Protein AF-A0A9W9IFH8-F1 (afdb_monomer)

Foldseek 3Di:
DPCVLVCVVCPVNPCNVVSVQPDPPRPVLVVVLVVVCVVCVPPPADDAFEFEDDFAQTQDDDDPDPDDDDPPFFDGQWDQDPVRDTHGDGPDTGQPADPCRRDVVPPDDPPPPRYHYDHDHPVCSPPDPDCVGPSNVVVVVSVVVSVVVVVVVVVD

pLDDT: mean 71.68, std 15.89, range [35.88, 93.62]

Organism: NCBI:txid189055

Mean predicted aligned error: 11.95 Å

Nearest PDB structures (foldseek):
  4ljs-assembly1_A  TM=4.125E-01  e=3.002E+00  Veillonella parvula DSM 2008
  7mdz-assembly1_g  TM=2.336E-01  e=5.127E+00  Oryctolagus cuniculus
  8qfd-assembly1_g  TM=2.146E-01  e=6.266E+00  Homo sapiens

Secondary structure (DSSP, 8-state):
--GGGGHHHHTTSTTHHHHHHTSTT-HHHHHHHHHHHHHTSSS-----EEEE-SPEEP-------SSS--------SEEE-TTS-EEE--SSEE-SS-HHHHS---TT-TTGGGEEEESS-TTTTT--S-TT-HHHHHHHHHHHHHHHHHHHTT--

Radius of gyration: 19.83 Å; Cα contacts (8 Å, |Δi|>4): 179; chains: 1; bounding box: 50×29×61 Å

Sequence (156 aa):
MNVEVLEAMIRGQPNEFLVRSITYQSPTLQELSRKFKAKFAMKKPKIIYFYEMEPSFSPEQVFQMSGSFILRDRLLTALQLPDGQWKMAGTPKQILVDRDSATDGELWSAGYVNTHPLNRNHSDLVKFSSPNDADFQRVLSELIKLVEHAELGRGE

Structure (mmCIF, N/CA/C/O backbone):
data_AF-A0A9W9IFH8-F1
#
_entry.id   AF-A0A9W9IFH8-F1
#
loop_
_atom_site.group_PDB
_atom_site.id
_atom_site.type_symbol
_atom_site.label_atom_id
_atom_site.label_alt_id
_atom_site.label_comp_id
_atom_site.label_asym_id
_atom_site.label_entity_id
_atom_site.label_seq_id
_atom_site.pdbx_PDB_ins_code
_atom_site.Cartn_x
_atom_site.Cartn_y
_atom_site.Cartn_z
_atom_site.occupancy
_atom_site.B_iso_or_equiv
_atom_site.auth_seq_id
_atom_site.auth_comp_id
_atom_site.auth_asym_id
_atom_site.auth_atom_id
_atom_site.pdbx_PDB_model_num
ATOM 1 N N . MET A 1 1 ? 3.666 1.523 11.022 1.00 62.44 1 MET A N 1
ATOM 2 C CA . MET A 1 1 ? 2.287 1.380 11.518 1.00 62.44 1 MET A CA 1
ATOM 3 C C . MET A 1 1 ? 2.134 1.924 12.932 1.00 62.44 1 MET A C 1
ATOM 5 O O . MET A 1 1 ? 2.879 1.500 13.816 1.00 62.44 1 MET A O 1
ATOM 9 N N . ASN A 1 2 ? 1.166 2.822 13.155 1.00 64.19 2 ASN A N 1
ATOM 10 C CA . ASN A 1 2 ? 0.710 3.150 14.506 1.00 64.19 2 ASN A CA 1
ATOM 11 C C . ASN A 1 2 ? -0.201 2.016 15.020 1.00 64.19 2 ASN A C 1
ATOM 13 O O . ASN A 1 2 ? -1.340 1.872 14.584 1.00 64.19 2 ASN A O 1
ATOM 17 N N . VAL A 1 3 ? 0.327 1.181 15.917 1.00 63.22 3 VAL A N 1
ATOM 18 C CA . VAL A 1 3 ? -0.386 0.013 16.467 1.00 63.22 3 VAL A CA 1
ATOM 19 C C . VAL A 1 3 ? -1.446 0.419 17.501 1.00 63.22 3 VAL A C 1
ATOM 21 O O . VAL A 1 3 ? -2.328 -0.382 17.801 1.00 63.22 3 VAL A O 1
ATOM 24 N N . GLU A 1 4 ? -1.431 1.665 17.989 1.00 64.44 4 GLU A N 1
ATOM 25 C CA . GLU A 1 4 ? -2.437 2.193 18.927 1.00 64.44 4 GLU A CA 1
ATOM 26 C C . GLU A 1 4 ? -3.857 2.054 18.365 1.00 64.44 4 GLU A C 1
ATOM 28 O O . GLU A 1 4 ? -4.778 1.667 19.079 1.00 64.44 4 GLU A O 1
ATOM 33 N N . VAL A 1 5 ? -4.008 2.249 17.052 1.00 60.09 5 VAL A N 1
ATOM 34 C CA . VAL A 1 5 ? -5.280 2.118 16.327 1.00 60.09 5 VAL A CA 1
ATOM 35 C C . VAL A 1 5 ? -5.782 0.667 16.294 1.00 60.09 5 VAL A C 1
ATOM 37 O O . VAL A 1 5 ? -6.970 0.417 16.124 1.00 60.09 5 VAL A O 1
ATOM 40 N N . LEU A 1 6 ? -4.898 -0.318 16.467 1.00 66.62 6 LEU A N 1
ATOM 41 C CA . LEU A 1 6 ? -5.257 -1.737 16.465 1.00 66.62 6 LEU A CA 1
ATOM 42 C C . LEU A 1 6 ? -5.354 -2.348 17.860 1.00 66.62 6 LEU A C 1
ATOM 44 O O . LEU A 1 6 ? -5.860 -3.464 17.971 1.00 66.62 6 LEU A O 1
ATOM 48 N N . GLU A 1 7 ? -4.919 -1.656 18.919 1.00 68.00 7 GLU A N 1
ATOM 49 C CA . GLU A 1 7 ? -4.882 -2.214 20.277 1.00 68.00 7 GLU A CA 1
ATOM 50 C C . GLU A 1 7 ? -6.228 -2.798 20.714 1.00 68.00 7 GLU A C 1
ATOM 52 O O . GLU A 1 7 ? -6.273 -3.884 21.291 1.00 68.00 7 GLU A O 1
ATOM 57 N N . ALA A 1 8 ? -7.327 -2.109 20.400 1.00 62.81 8 ALA A N 1
ATOM 58 C CA . ALA A 1 8 ? -8.674 -2.559 20.740 1.00 62.81 8 ALA A CA 1
ATOM 59 C C . ALA A 1 8 ? -9.070 -3.867 20.031 1.00 62.81 8 ALA A C 1
ATOM 61 O O . ALA A 1 8 ? -9.845 -4.649 20.574 1.00 62.81 8 ALA A O 1
ATOM 62 N N . MET A 1 9 ? -8.530 -4.121 18.836 1.00 62.47 9 MET A N 1
ATOM 63 C CA . MET A 1 9 ? -8.832 -5.315 18.040 1.00 62.47 9 MET A CA 1
ATOM 64 C C . MET A 1 9 ? -7.940 -6.510 18.391 1.00 62.47 9 MET A C 1
ATOM 66 O O . MET A 1 9 ? -8.306 -7.645 18.095 1.00 62.47 9 MET A O 1
ATOM 70 N N . ILE A 1 10 ? -6.772 -6.268 18.991 1.00 70.56 10 ILE A N 1
ATOM 71 C CA . ILE A 1 10 ? -5.763 -7.308 19.241 1.00 70.56 10 ILE A CA 1
ATOM 72 C C . ILE A 1 10 ? -5.628 -7.686 20.714 1.00 70.56 10 ILE A C 1
ATOM 74 O O . ILE A 1 10 ? -5.033 -8.716 21.005 1.00 70.56 10 ILE A O 1
ATOM 78 N N . ARG A 1 11 ? -6.147 -6.886 21.653 1.00 70.38 11 ARG A N 1
ATOM 79 C CA . ARG A 1 11 ? -5.993 -7.150 23.090 1.00 70.38 11 ARG A CA 1
ATOM 80 C C . ARG A 1 11 ? -6.581 -8.510 23.475 1.00 70.38 11 ARG A C 1
ATOM 82 O O . ARG A 1 11 ? -7.758 -8.773 23.242 1.00 70.38 11 ARG A O 1
ATOM 89 N N . GLY A 1 12 ? -5.763 -9.357 24.096 1.00 76.50 12 GLY A N 1
ATOM 90 C CA . GLY A 1 12 ? -6.144 -10.709 24.510 1.00 76.50 12 GLY A CA 1
ATOM 91 C C . GLY A 1 12 ? -6.296 -11.702 23.355 1.00 76.50 12 GLY A C 1
ATOM 92 O O . GLY A 1 12 ? -6.662 -12.852 23.593 1.00 76.50 12 GLY A O 1
ATOM 93 N N . GLN A 1 13 ? -6.015 -11.287 22.116 1.00 82.38 13 GLN A N 1
ATOM 94 C CA . GLN A 1 13 ? -6.012 -12.173 20.959 1.00 82.38 13 GLN A CA 1
ATOM 95 C C . GLN A 1 13 ? -4.651 -12.874 20.823 1.00 82.38 13 GLN A C 1
ATOM 97 O O . GLN A 1 13 ? -3.615 -12.296 21.165 1.00 82.38 13 GLN A O 1
ATOM 102 N N . PRO A 1 14 ? -4.599 -14.097 20.261 1.00 83.94 14 PRO A N 1
ATOM 103 C CA . PRO A 1 14 ? -3.344 -14.837 20.083 1.00 83.94 14 PRO A CA 1
ATOM 104 C C . PRO A 1 14 ? -2.275 -14.094 19.265 1.00 83.94 14 PRO A C 1
ATOM 106 O O . PRO A 1 14 ? -1.083 -14.359 19.403 1.00 83.94 14 PRO A O 1
ATOM 109 N N . ASN A 1 15 ? -2.691 -13.162 18.405 1.00 79.38 15 ASN A N 1
ATOM 110 C CA . ASN A 1 15 ? -1.813 -12.361 17.555 1.00 79.38 15 ASN A CA 1
ATOM 111 C C . ASN A 1 15 ? -1.355 -11.039 18.200 1.00 79.38 15 ASN A C 1
ATOM 113 O O . ASN A 1 15 ? -0.609 -10.306 17.553 1.00 79.38 15 ASN A O 1
ATOM 117 N N . GLU A 1 16 ? -1.739 -10.726 19.445 1.00 81.50 16 GLU A N 1
ATOM 118 C CA . GLU A 1 16 ? -1.410 -9.448 20.096 1.00 81.50 16 GLU A CA 1
ATOM 119 C C . GLU A 1 16 ? 0.092 -9.153 20.085 1.00 81.50 16 GLU A C 1
ATOM 121 O O . GLU A 1 16 ? 0.526 -8.086 19.647 1.00 81.50 16 GLU A O 1
ATOM 126 N N . PHE A 1 17 ? 0.894 -10.122 20.532 1.00 82.00 17 PHE A N 1
ATOM 127 C CA . PHE A 1 17 ? 2.347 -9.985 20.599 1.00 82.00 17 PHE A CA 1
ATOM 128 C C . PHE A 1 17 ? 2.950 -9.721 19.216 1.00 82.00 17 PHE A C 1
ATOM 130 O O . PHE A 1 17 ? 3.795 -8.839 19.062 1.00 82.00 17 PHE A O 1
ATOM 137 N N . LEU A 1 18 ? 2.472 -10.441 18.196 1.00 80.94 18 LEU A N 1
ATOM 138 C CA . LEU A 1 18 ? 2.918 -10.259 16.821 1.00 80.94 18 LEU A CA 1
ATOM 139 C C . LEU A 1 18 ? 2.605 -8.841 16.334 1.00 80.94 18 LEU A C 1
ATOM 141 O O . LEU A 1 18 ? 3.506 -8.163 15.849 1.00 80.94 18 LEU A O 1
ATOM 145 N N . VAL A 1 19 ? 1.366 -8.374 16.504 1.00 76.75 19 VAL A N 1
ATOM 146 C CA . VAL A 1 19 ? 0.943 -7.051 16.021 1.00 76.75 19 VAL A CA 1
ATOM 147 C C . VAL A 1 19 ? 1.665 -5.919 16.766 1.00 76.75 19 VAL A C 1
ATOM 149 O O . VAL A 1 19 ? 2.093 -4.947 16.148 1.00 76.75 19 VAL A O 1
ATOM 152 N N . ARG A 1 20 ? 1.919 -6.067 18.072 1.00 75.75 20 ARG A N 1
ATOM 153 C CA . ARG A 1 20 ? 2.765 -5.128 18.834 1.00 75.75 20 ARG A CA 1
ATOM 154 C C . ARG A 1 20 ? 4.231 -5.154 18.388 1.00 75.75 20 ARG A C 1
ATOM 156 O O . ARG A 1 20 ? 4.921 -4.145 18.502 1.00 75.75 20 ARG A O 1
ATOM 163 N N . SER A 1 21 ? 4.711 -6.283 17.868 1.00 75.44 21 SER A N 1
ATOM 164 C CA . SER A 1 21 ? 6.097 -6.442 17.414 1.00 75.44 21 SER A CA 1
ATOM 165 C C . SER A 1 21 ? 6.375 -5.901 16.008 1.00 75.44 21 SER A C 1
ATOM 167 O O . SER A 1 21 ? 7.541 -5.836 15.633 1.00 75.44 21 SER A O 1
ATOM 169 N N . ILE A 1 22 ? 5.361 -5.500 15.230 1.00 75.44 22 ILE A N 1
ATOM 170 C CA . ILE A 1 22 ? 5.496 -4.993 13.845 1.00 75.44 22 ILE A CA 1
ATOM 171 C C . ILE A 1 22 ? 5.388 -3.457 13.747 1.00 75.44 22 ILE A C 1
ATOM 173 O O . ILE A 1 22 ? 4.918 -2.905 12.753 1.00 75.44 22 ILE A O 1
ATOM 177 N N . THR A 1 23 ? 5.832 -2.741 14.781 1.00 74.75 23 THR A N 1
ATOM 178 C CA . THR A 1 23 ? 5.930 -1.270 14.777 1.00 74.75 23 THR A CA 1
ATOM 179 C C . THR A 1 23 ? 7.105 -0.779 13.921 1.00 74.75 23 THR A C 1
ATOM 181 O O . THR A 1 23 ? 7.981 -1.551 13.535 1.00 74.75 23 THR A O 1
ATOM 184 N N . TYR A 1 24 ? 7.180 0.531 13.658 1.00 67.19 24 TYR A N 1
ATOM 185 C CA . TYR A 1 24 ? 8.294 1.145 12.910 1.00 67.19 24 TYR A CA 1
ATOM 186 C C . TYR A 1 24 ? 9.685 0.846 13.476 1.00 67.19 24 TYR A C 1
ATOM 188 O O . TYR A 1 24 ? 10.667 0.783 12.741 1.00 67.19 24 TYR A O 1
ATOM 196 N N . GLN A 1 25 ? 9.767 0.660 14.790 1.00 72.06 25 GLN A N 1
ATOM 197 C CA . GLN A 1 25 ? 11.016 0.389 15.496 1.00 72.06 25 GLN A CA 1
ATOM 198 C C . GLN A 1 25 ? 11.290 -1.109 15.640 1.00 72.06 25 GLN A C 1
ATOM 200 O O . GLN A 1 25 ? 12.227 -1.488 16.335 1.00 72.06 25 GLN A O 1
ATOM 205 N N . SER A 1 26 ? 10.486 -1.965 15.003 1.00 78.12 26 SER A N 1
ATOM 206 C CA . SER A 1 26 ? 10.635 -3.412 15.070 1.00 78.12 26 SER A CA 1
ATOM 207 C C . SER A 1 26 ? 12.002 -3.851 14.537 1.00 78.12 26 SER A C 1
ATOM 209 O O . SER A 1 26 ? 12.244 -3.757 13.327 1.00 78.12 26 SER A O 1
ATOM 211 N N . PRO A 1 27 ? 12.877 -4.417 15.391 1.00 79.06 27 PRO A N 1
ATOM 212 C CA . PRO A 1 27 ? 14.146 -4.976 14.935 1.00 79.06 27 PRO A CA 1
ATOM 213 C C . PRO A 1 27 ? 13.925 -6.115 13.933 1.00 79.06 27 PRO A C 1
ATOM 215 O O . PRO A 1 27 ? 14.695 -6.286 12.991 1.00 79.06 27 PRO A O 1
ATOM 218 N N . THR A 1 28 ? 12.828 -6.861 14.095 1.00 80.69 28 THR A N 1
ATOM 219 C CA . THR A 1 28 ? 12.424 -7.932 13.182 1.00 80.69 28 THR A CA 1
ATOM 220 C C . THR A 1 28 ? 12.112 -7.393 11.789 1.00 80.69 28 THR A C 1
ATOM 222 O O . THR A 1 28 ? 12.620 -7.935 10.808 1.00 80.69 28 THR A O 1
ATOM 225 N N . LEU A 1 29 ? 11.316 -6.323 11.671 1.00 78.25 29 LEU A N 1
ATOM 226 C CA . LEU A 1 29 ? 11.003 -5.731 10.364 1.00 78.25 29 LEU A CA 1
ATOM 227 C C . LEU A 1 29 ? 12.240 -5.119 9.701 1.00 78.25 29 LEU A C 1
ATOM 229 O O . LEU A 1 29 ? 12.422 -5.274 8.494 1.00 78.25 29 LEU A O 1
ATOM 233 N N . GLN A 1 30 ? 13.118 -4.484 10.479 1.00 79.62 30 GLN A N 1
ATOM 234 C CA . GLN A 1 30 ? 14.385 -3.955 9.968 1.00 79.62 30 GLN A CA 1
ATOM 235 C C . GLN A 1 30 ? 15.281 -5.073 9.423 1.00 79.62 30 GLN A C 1
ATOM 237 O O . GLN A 1 30 ? 15.821 -4.962 8.322 1.00 79.62 30 GLN A O 1
ATOM 242 N N . GLU A 1 31 ? 15.387 -6.188 10.146 1.00 83.50 31 GLU A N 1
ATOM 243 C CA . GLU A 1 31 ? 16.156 -7.351 9.710 1.00 83.50 31 GLU A CA 1
ATOM 244 C C . GLU A 1 31 ? 15.553 -8.012 8.460 1.00 83.50 31 GLU A C 1
ATOM 246 O O . GLU A 1 31 ? 16.286 -8.402 7.548 1.00 83.50 31 GLU A O 1
ATOM 251 N N . LEU A 1 32 ? 14.222 -8.107 8.370 1.00 83.69 32 LEU A N 1
ATOM 252 C CA . LEU A 1 32 ? 13.534 -8.594 7.170 1.00 83.69 32 LEU A CA 1
ATOM 253 C C . LEU A 1 32 ? 13.775 -7.675 5.968 1.00 83.69 32 LEU A C 1
ATOM 255 O O . LEU A 1 32 ? 14.113 -8.170 4.892 1.00 83.69 32 LEU A O 1
ATOM 259 N N . SER A 1 33 ? 13.684 -6.356 6.156 1.00 79.81 33 SER A N 1
ATOM 260 C CA . SER A 1 33 ? 13.984 -5.361 5.119 1.00 79.81 33 SER A CA 1
ATOM 261 C C . SER A 1 33 ? 15.432 -5.482 4.635 1.00 79.81 33 SER A C 1
ATOM 263 O O . SER A 1 33 ? 15.693 -5.560 3.433 1.00 79.81 33 SER A O 1
ATOM 265 N N . ARG A 1 34 ? 16.390 -5.626 5.559 1.00 82.69 34 ARG A N 1
ATOM 266 C CA . ARG A 1 34 ? 17.804 -5.846 5.229 1.00 82.69 34 ARG A CA 1
ATOM 267 C C . ARG A 1 34 ? 18.014 -7.131 4.428 1.00 82.69 34 ARG A C 1
ATOM 269 O O . ARG A 1 34 ? 18.712 -7.111 3.413 1.00 82.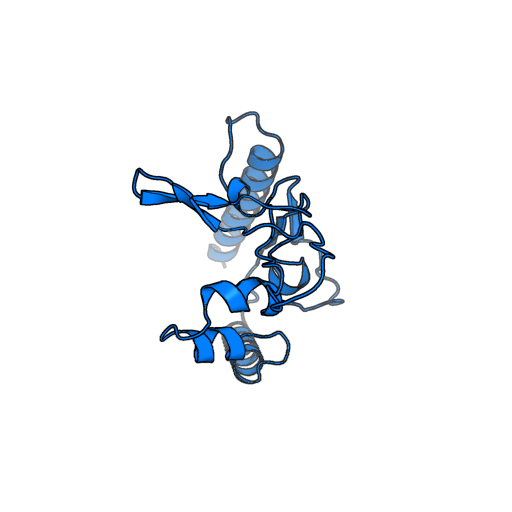69 34 ARG A O 1
ATOM 276 N N . LYS A 1 35 ? 17.407 -8.247 4.852 1.00 87.06 35 LYS A N 1
ATOM 277 C CA . LYS A 1 35 ? 17.481 -9.534 4.137 1.00 87.06 35 LYS A CA 1
ATOM 278 C C . LYS A 1 35 ? 16.880 -9.438 2.739 1.00 87.06 35 LYS A C 1
ATOM 280 O O . LYS A 1 35 ? 17.478 -9.955 1.797 1.00 87.06 35 LYS A O 1
ATOM 285 N N . PHE A 1 36 ? 15.739 -8.767 2.604 1.00 83.62 36 PHE A N 1
ATOM 286 C CA . PHE A 1 36 ? 15.108 -8.504 1.317 1.00 83.62 36 PHE A CA 1
ATOM 287 C C . PHE A 1 36 ? 16.060 -7.721 0.405 1.00 83.62 36 PHE A C 1
ATOM 289 O O . PHE A 1 36 ? 16.442 -8.222 -0.651 1.00 83.62 36 PHE A O 1
ATOM 296 N N . LYS A 1 37 ? 16.556 -6.559 0.853 1.00 79.00 37 LYS A N 1
ATOM 297 C CA . LYS A 1 37 ? 17.495 -5.725 0.083 1.00 79.00 37 LYS A CA 1
ATOM 298 C C . LYS A 1 37 ? 18.752 -6.494 -0.341 1.00 79.00 37 LYS A C 1
ATOM 300 O O . LYS A 1 37 ? 19.174 -6.388 -1.489 1.00 79.00 37 LYS A O 1
ATOM 305 N N . ALA A 1 38 ? 19.310 -7.329 0.538 1.00 84.44 38 ALA A N 1
ATOM 306 C CA . ALA A 1 38 ? 20.486 -8.145 0.229 1.00 84.44 38 ALA A CA 1
ATOM 307 C C . ALA A 1 38 ? 20.242 -9.157 -0.907 1.00 84.44 38 ALA A C 1
ATOM 309 O O . ALA A 1 38 ? 21.127 -9.381 -1.731 1.00 84.44 38 ALA A O 1
ATOM 310 N N . LYS A 1 39 ? 19.044 -9.752 -0.989 1.00 84.62 39 LYS A N 1
ATOM 311 C CA . LYS A 1 39 ? 18.691 -10.696 -2.065 1.00 84.62 39 LYS A CA 1
ATOM 312 C C . LYS A 1 39 ? 18.557 -10.024 -3.429 1.00 84.62 39 LYS A C 1
ATOM 314 O O . LYS A 1 39 ? 18.812 -10.664 -4.444 1.00 84.62 39 LYS A O 1
ATOM 319 N N . PHE A 1 40 ? 18.214 -8.742 -3.442 1.00 77.88 40 PHE A N 1
ATOM 320 C CA . PHE A 1 40 ? 18.001 -7.950 -4.650 1.00 77.88 40 PHE A CA 1
ATOM 321 C C . PHE A 1 40 ? 19.154 -6.979 -4.958 1.00 77.88 40 PHE A C 1
ATOM 323 O O . PHE A 1 40 ? 19.029 -6.111 -5.817 1.00 77.88 40 PHE A O 1
ATOM 330 N N . ALA A 1 41 ? 20.310 -7.140 -4.304 1.00 70.38 41 ALA A N 1
ATOM 331 C CA . ALA A 1 41 ? 21.459 -6.250 -4.485 1.00 70.38 41 ALA A CA 1
ATOM 332 C C . ALA A 1 41 ? 21.975 -6.206 -5.939 1.00 70.38 41 ALA A C 1
ATOM 334 O O . ALA A 1 41 ? 22.440 -5.162 -6.387 1.00 70.38 41 ALA A O 1
ATOM 335 N N . MET A 1 42 ? 21.861 -7.317 -6.682 1.00 68.12 42 MET A N 1
ATOM 336 C CA . MET A 1 42 ? 22.310 -7.411 -8.081 1.00 68.12 42 MET A CA 1
ATOM 337 C C . MET A 1 42 ? 21.237 -7.030 -9.111 1.00 68.12 42 MET A C 1
ATOM 339 O O . MET A 1 42 ? 21.571 -6.630 -10.220 1.00 68.12 42 MET A O 1
ATOM 343 N N . LYS A 1 43 ? 19.951 -7.154 -8.763 1.00 71.31 43 LYS A N 1
ATOM 344 C CA . LYS A 1 43 ? 18.815 -6.771 -9.611 1.00 71.31 43 LYS A CA 1
ATOM 345 C C . LYS A 1 43 ? 17.829 -6.011 -8.743 1.00 71.31 43 LYS A C 1
ATOM 347 O O . LYS A 1 43 ? 17.098 -6.630 -7.973 1.00 71.31 43 LYS A O 1
ATOM 352 N N . LYS A 1 44 ? 17.831 -4.681 -8.849 1.00 70.12 44 LYS A N 1
ATOM 353 C CA . LYS A 1 44 ? 16.895 -3.835 -8.106 1.00 70.12 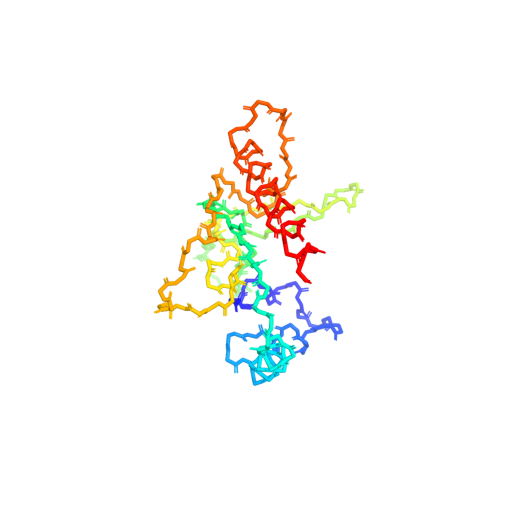44 LYS A CA 1
ATOM 354 C C . LYS A 1 44 ? 15.489 -4.040 -8.681 1.00 70.12 44 LYS A C 1
ATOM 356 O O . LYS A 1 44 ? 15.274 -3.658 -9.831 1.00 70.12 44 LYS A O 1
ATOM 361 N N . PRO A 1 45 ? 14.543 -4.647 -7.942 1.00 76.44 45 PRO A N 1
ATOM 362 C CA . PRO A 1 45 ? 13.176 -4.758 -8.412 1.00 76.44 45 PRO A CA 1
ATOM 363 C C . PRO A 1 45 ? 12.577 -3.359 -8.514 1.00 76.44 45 PRO A C 1
ATOM 365 O O . PRO A 1 45 ? 12.790 -2.509 -7.646 1.00 76.44 45 PRO A O 1
ATOM 368 N N . LYS A 1 46 ? 11.790 -3.128 -9.563 1.00 81.88 46 LYS A N 1
ATOM 369 C CA . LYS A 1 46 ? 10.909 -1.968 -9.613 1.00 81.88 46 LYS A CA 1
ATOM 370 C C . LYS A 1 46 ? 9.732 -2.246 -8.681 1.00 81.88 46 LYS A C 1
ATOM 372 O O . LYS A 1 46 ? 8.956 -3.164 -8.926 1.00 81.88 46 LYS A O 1
ATOM 377 N N . ILE A 1 47 ? 9.635 -1.479 -7.601 1.00 83.56 47 ILE A N 1
ATOM 378 C CA . ILE A 1 47 ? 8.525 -1.543 -6.647 1.00 83.56 47 ILE A CA 1
ATOM 379 C C . ILE A 1 47 ? 7.724 -0.253 -6.788 1.00 83.56 47 ILE A C 1
ATOM 381 O O . ILE A 1 47 ? 8.316 0.827 -6.849 1.00 83.56 47 ILE A O 1
ATOM 385 N N . ILE A 1 48 ? 6.400 -0.385 -6.869 1.00 87.94 48 ILE A N 1
ATOM 386 C CA . ILE A 1 48 ? 5.446 0.726 -6.858 1.00 87.94 48 ILE A CA 1
ATOM 387 C C . ILE A 1 48 ? 4.542 0.610 -5.632 1.00 87.94 48 ILE A C 1
ATOM 389 O O . ILE A 1 48 ? 4.205 -0.496 -5.210 1.00 87.94 48 ILE A O 1
ATOM 393 N N . TYR A 1 49 ? 4.157 1.750 -5.070 1.00 88.56 49 TYR A N 1
ATOM 394 C CA . TYR A 1 49 ? 3.376 1.839 -3.842 1.00 88.56 49 TYR A CA 1
ATOM 395 C C . TYR A 1 49 ? 2.112 2.655 -4.083 1.00 88.56 49 TYR A C 1
ATOM 397 O O . TYR A 1 49 ? 2.176 3.729 -4.681 1.00 88.56 49 TYR A O 1
ATOM 405 N N . PHE A 1 50 ? 0.984 2.187 -3.559 1.00 90.50 50 PHE A N 1
ATOM 406 C CA . PHE A 1 50 ? -0.277 2.925 -3.533 1.00 90.50 50 PHE A CA 1
ATOM 407 C C . PHE A 1 50 ? -0.694 3.137 -2.083 1.00 90.50 50 PHE A C 1
ATOM 409 O O . PHE A 1 50 ? -0.598 2.209 -1.280 1.00 90.50 50 PHE A O 1
ATOM 416 N N . TYR A 1 51 ? -1.144 4.341 -1.741 1.00 87.44 51 TYR A N 1
ATOM 417 C CA . TYR A 1 51 ? -1.544 4.665 -0.372 1.00 87.44 51 TYR A CA 1
ATOM 418 C C . TYR A 1 51 ? -2.778 5.569 -0.335 1.00 87.44 51 TYR A C 1
ATOM 420 O O . TYR A 1 51 ? -3.081 6.272 -1.303 1.00 87.44 51 TYR A O 1
ATOM 428 N N . GLU A 1 52 ? -3.502 5.502 0.782 1.00 87.75 52 GLU A N 1
ATOM 429 C CA . GLU A 1 52 ? -4.734 6.259 1.011 1.00 87.75 52 GLU A CA 1
ATOM 430 C C . GLU A 1 52 ? -4.459 7.750 1.262 1.00 87.75 52 GLU A C 1
ATOM 432 O O . GLU A 1 52 ? -3.463 8.120 1.885 1.00 87.75 52 GLU A O 1
ATOM 437 N N . MET A 1 53 ? -5.366 8.605 0.790 1.00 85.94 53 MET A N 1
ATOM 438 C CA . MET A 1 53 ? -5.376 10.048 1.073 1.00 85.94 53 MET A CA 1
ATOM 439 C C . MET A 1 53 ? -6.648 10.493 1.791 1.00 85.94 53 MET A C 1
ATOM 441 O O . MET A 1 53 ? -6.662 11.570 2.386 1.00 85.94 53 MET A O 1
ATOM 445 N N . GLU A 1 54 ? -7.7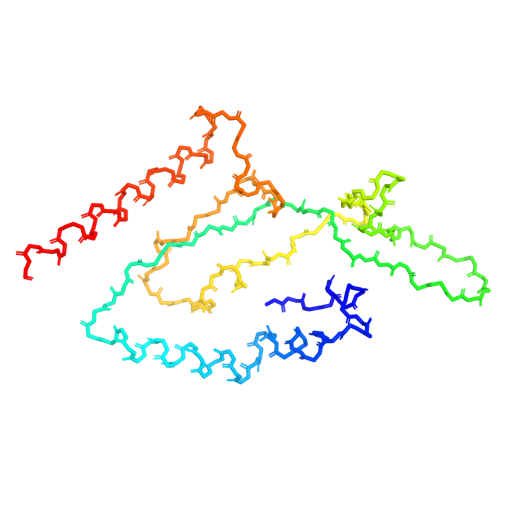12 9.686 1.753 1.00 83.19 54 GLU A N 1
ATOM 446 C CA . GLU A 1 54 ? -8.939 9.990 2.478 1.00 83.19 54 GLU A CA 1
ATOM 447 C C . GLU A 1 54 ? -8.978 9.225 3.803 1.00 83.19 54 GLU A C 1
ATOM 449 O O . GLU A 1 54 ? -8.730 8.022 3.836 1.00 83.19 54 GLU A O 1
ATOM 454 N N . PRO A 1 55 ? -9.316 9.883 4.918 1.00 71.00 55 PRO A N 1
ATOM 455 C CA . PRO A 1 55 ? -9.365 9.220 6.209 1.00 71.00 55 PRO A CA 1
ATOM 456 C C . PRO A 1 55 ? -10.541 8.228 6.280 1.00 71.00 55 PRO A C 1
ATOM 458 O O . PRO A 1 55 ? -11.668 8.531 5.875 1.00 71.00 55 PRO A O 1
ATOM 461 N N . SER A 1 56 ? -10.293 7.049 6.849 1.00 66.50 56 SER A N 1
ATOM 462 C CA . SER A 1 56 ? -11.312 6.037 7.160 1.00 66.50 56 SER A CA 1
ATOM 463 C C . SER A 1 56 ? -11.897 6.276 8.552 1.00 66.50 56 SER A C 1
ATOM 465 O O . SER A 1 56 ? -11.308 6.969 9.373 1.00 66.50 56 SER A O 1
ATOM 467 N N . PHE A 1 57 ? -13.043 5.686 8.887 1.00 62.25 57 PHE A N 1
ATOM 468 C CA . PHE A 1 57 ? -13.473 5.650 10.290 1.00 62.25 57 PHE A CA 1
ATOM 469 C C . PHE A 1 57 ? -12.419 4.890 11.128 1.00 62.25 57 PHE A C 1
ATOM 471 O O . PHE A 1 57 ? -12.044 3.786 10.745 1.00 62.25 57 PHE A O 1
ATOM 478 N N . SER A 1 58 ? -11.904 5.462 12.228 1.00 53.97 58 SER A N 1
ATOM 479 C CA . SER A 1 58 ? -10.771 4.891 12.993 1.00 53.97 58 SER A CA 1
ATOM 480 C C . SER A 1 58 ? -11.181 4.209 14.305 1.00 53.97 58 SER A C 1
ATOM 482 O O . SER A 1 58 ? -11.92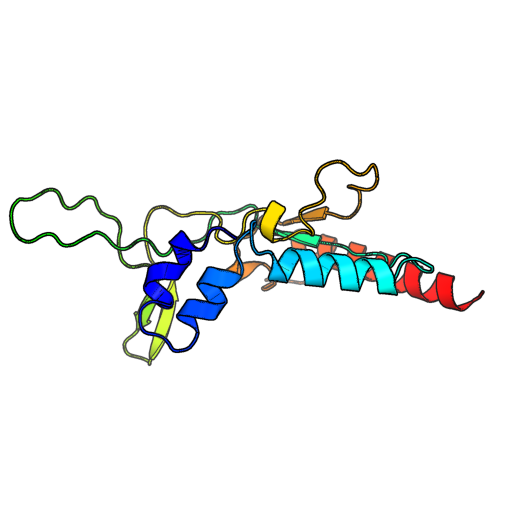5 4.858 15.039 1.00 53.97 58 SER A O 1
ATOM 484 N N . PRO A 1 59 ? -10.692 2.992 14.646 1.00 50.69 59 PRO A N 1
ATOM 485 C CA . PRO A 1 59 ? -10.862 2.290 15.936 1.00 50.69 59 PRO A CA 1
ATOM 486 C C . PRO A 1 59 ? -10.379 3.085 17.155 1.00 50.69 59 PRO A C 1
ATOM 488 O O . PRO A 1 59 ? -9.313 2.831 17.694 1.00 50.69 59 PRO A O 1
ATOM 491 N N . GLU A 1 60 ? -11.173 4.033 17.645 1.00 49.59 60 GLU A N 1
ATOM 492 C CA . GLU A 1 60 ? -10.942 4.662 18.945 1.00 49.59 60 GLU A CA 1
ATOM 493 C C . GLU A 1 60 ? -12.157 4.403 19.834 1.00 49.59 60 GLU A C 1
ATOM 495 O O . GLU A 1 60 ? -13.245 4.903 19.568 1.00 49.59 60 GLU A O 1
ATOM 500 N N . GLN A 1 61 ? -11.983 3.608 20.893 1.00 46.53 61 GLN A N 1
ATOM 501 C CA . GLN A 1 61 ? -12.983 3.451 21.952 1.00 46.53 61 GLN A CA 1
ATOM 502 C C . GLN A 1 61 ? -12.750 4.472 23.074 1.00 46.53 61 GLN A C 1
ATOM 504 O O . GLN A 1 61 ? -11.634 4.604 23.582 1.00 46.53 61 GLN A O 1
ATOM 509 N N . VAL A 1 62 ? -13.824 5.148 23.507 1.00 42.25 62 VAL A N 1
ATOM 510 C CA . VAL A 1 62 ? -13.873 5.904 24.773 1.00 42.25 62 VAL A CA 1
ATOM 511 C C . VAL A 1 62 ? -13.571 4.974 25.953 1.00 42.25 62 VAL A C 1
ATOM 513 O O . VAL A 1 62 ? -14.239 3.956 26.135 1.00 42.25 62 VAL A O 1
ATOM 516 N N . PHE A 1 63 ? -12.631 5.362 26.816 1.00 38.59 63 PHE A N 1
ATOM 517 C CA . PHE A 1 63 ? -12.503 4.798 28.161 1.00 38.59 63 PHE A CA 1
ATOM 518 C C . PHE A 1 63 ? -13.789 5.068 28.955 1.00 38.59 63 PHE A C 1
ATOM 520 O O . PHE A 1 63 ? -14.066 6.205 29.335 1.00 38.59 63 PHE A O 1
ATOM 527 N N . GLN A 1 64 ? -14.572 4.029 29.239 1.00 36.62 64 GLN A N 1
ATOM 528 C CA . GLN A 1 64 ? -15.684 4.127 30.179 1.00 36.62 64 GLN A CA 1
ATOM 529 C C . GLN A 1 64 ? -15.112 4.057 31.605 1.00 36.62 64 GLN A C 1
ATOM 531 O O . GLN A 1 64 ? -14.996 2.983 32.189 1.00 36.62 64 GLN A O 1
ATOM 536 N N . MET A 1 65 ? -14.688 5.198 32.160 1.00 38.38 65 MET A N 1
ATOM 537 C CA . MET A 1 65 ? -14.442 5.296 33.601 1.00 38.38 65 MET A CA 1
ATOM 538 C C . MET A 1 65 ? -15.774 5.497 34.319 1.00 38.38 65 MET A C 1
ATOM 540 O O . MET A 1 65 ? -16.562 6.383 33.991 1.00 38.38 65 MET A O 1
ATOM 544 N N . SER A 1 66 ? -16.026 4.635 35.298 1.00 43.84 66 SER A N 1
ATOM 545 C CA . SER A 1 66 ? -17.173 4.712 36.190 1.00 43.84 66 SER A CA 1
ATOM 546 C C . SER A 1 66 ? -17.188 6.049 36.938 1.00 43.84 66 SER A C 1
ATOM 548 O O . SER A 1 66 ? -16.286 6.323 37.727 1.00 43.84 66 SER A O 1
ATOM 550 N N . GLY A 1 67 ? -18.250 6.829 36.739 1.00 45.34 67 GLY A N 1
ATOM 551 C CA . GLY A 1 67 ? -18.571 8.009 37.543 1.00 45.34 67 GLY A CA 1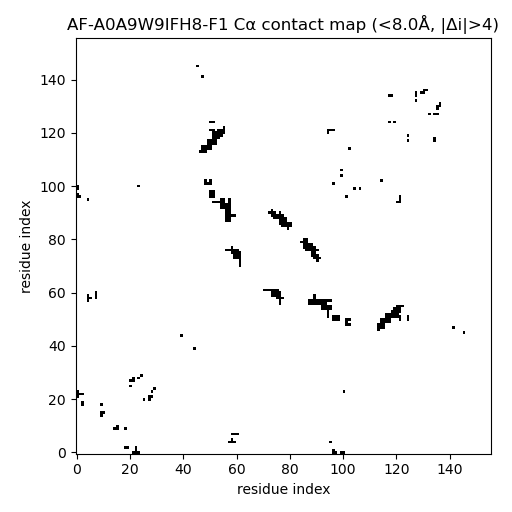
ATOM 552 C C . GLY A 1 67 ? -18.095 9.331 36.936 1.00 45.34 67 GLY A C 1
ATOM 553 O O . GLY A 1 67 ? -16.907 9.552 36.749 1.00 45.34 67 GLY A O 1
ATOM 554 N N . SER A 1 68 ? -19.054 10.232 36.706 1.00 42.34 68 SER A N 1
ATOM 555 C CA . SER A 1 68 ? -18.907 11.604 36.189 1.00 42.34 68 SER A CA 1
ATOM 556 C C . SER A 1 68 ? -18.623 11.771 34.692 1.00 42.34 68 SER A C 1
ATOM 558 O O . SER A 1 68 ? -17.502 11.947 34.232 1.00 42.34 68 SER A O 1
ATOM 560 N N . PHE A 1 69 ? -19.730 11.791 33.947 1.00 48.44 69 PHE A N 1
ATOM 561 C CA . PHE A 1 69 ? -20.087 12.764 32.905 1.00 48.44 69 PHE A CA 1
ATOM 562 C C . PHE A 1 69 ? -18.962 13.676 32.356 1.00 48.44 69 PHE A C 1
ATOM 564 O O . PHE A 1 69 ? -18.936 14.865 32.644 1.00 48.44 69 PHE A O 1
ATOM 571 N N . ILE A 1 70 ? -18.096 13.133 31.492 1.00 35.88 70 ILE A N 1
ATOM 572 C CA . ILE A 1 70 ? -17.701 13.741 30.206 1.00 35.88 70 ILE A CA 1
ATOM 573 C C . ILE A 1 70 ? -17.533 12.582 29.211 1.00 35.88 70 ILE A C 1
ATOM 575 O O . ILE A 1 70 ? -16.439 12.057 29.015 1.00 35.88 70 ILE A O 1
ATOM 579 N N . LEU A 1 71 ? -18.630 12.151 28.586 1.00 39.50 71 LEU A N 1
ATOM 580 C CA . LEU A 1 71 ? -18.556 11.296 27.402 1.00 39.50 71 LEU A CA 1
ATOM 581 C C . LEU A 1 71 ? -18.034 12.169 26.253 1.00 39.50 71 LEU A C 1
ATOM 583 O O . LEU A 1 71 ? -18.794 12.879 25.608 1.00 39.50 71 LEU A O 1
ATOM 587 N N . ARG A 1 72 ? -16.714 12.190 26.033 1.00 39.31 72 ARG A N 1
ATOM 588 C CA . ARG A 1 72 ? -16.175 12.637 24.743 1.00 39.31 72 ARG A CA 1
ATOM 589 C C . ARG A 1 72 ? -16.520 11.543 23.736 1.00 39.31 72 ARG A C 1
ATOM 591 O O . ARG A 1 72 ? -15.959 10.457 23.833 1.00 39.31 72 ARG A O 1
ATOM 598 N N . ASP A 1 73 ? -17.442 11.830 22.825 1.00 40.94 73 ASP A N 1
ATOM 599 C CA . ASP A 1 73 ? -17.976 10.954 21.771 1.00 40.94 73 ASP A CA 1
ATOM 600 C C . ASP A 1 73 ? -16.898 10.333 20.844 1.00 40.94 73 ASP A C 1
ATOM 602 O O . ASP A 1 73 ? -16.759 10.713 19.683 1.00 40.94 73 ASP A O 1
ATOM 606 N N . ARG A 1 74 ? -16.115 9.360 21.329 1.00 46.47 74 ARG A N 1
ATOM 607 C CA . ARG A 1 74 ? -15.206 8.519 20.517 1.00 46.47 74 ARG A CA 1
ATOM 608 C C . ARG A 1 74 ? -15.781 7.108 20.388 1.00 46.47 74 ARG A C 1
ATOM 610 O O . ARG A 1 74 ? -15.441 6.189 21.130 1.00 46.47 74 ARG A O 1
ATOM 617 N N . LEU A 1 75 ? -16.784 6.998 19.523 1.00 43.72 75 LEU A N 1
ATOM 618 C CA . LEU A 1 75 ? -17.626 5.813 19.354 1.00 43.72 75 LEU A CA 1
ATOM 619 C C . LEU A 1 75 ? -16.906 4.664 18.625 1.00 43.72 75 LEU A C 1
ATOM 621 O O . LEU A 1 75 ? -16.211 4.884 17.636 1.00 43.72 75 LEU A O 1
ATOM 625 N N . LEU A 1 76 ? -17.161 3.447 19.130 1.00 48.59 76 LEU A N 1
ATOM 626 C CA . LEU A 1 76 ? -16.685 2.128 18.691 1.00 48.59 76 LEU A CA 1
ATOM 627 C C . LEU A 1 76 ? -16.662 1.915 17.178 1.00 48.59 76 LEU A C 1
ATOM 629 O O . LEU A 1 76 ? -17.713 1.786 16.563 1.00 48.59 76 LEU A O 1
ATOM 633 N N . THR A 1 77 ? -15.476 1.679 16.631 1.00 56.66 77 THR A N 1
ATOM 634 C CA . THR A 1 77 ? -15.259 1.769 15.183 1.00 56.66 77 THR A CA 1
ATOM 635 C C . THR A 1 77 ? -15.336 0.481 14.397 1.00 56.66 77 THR A C 1
ATOM 637 O O . THR A 1 77 ? -15.182 0.521 13.186 1.00 56.66 77 THR A O 1
ATOM 640 N N . ALA A 1 78 ? -15.648 -0.635 15.042 1.00 55.34 78 ALA A N 1
ATOM 641 C CA . ALA A 1 78 ? -16.066 -1.859 14.377 1.00 55.34 78 ALA A CA 1
ATOM 642 C C . ALA A 1 78 ? -17.346 -2.345 15.062 1.00 55.34 78 ALA A C 1
ATOM 644 O O . ALA A 1 78 ? -17.325 -2.758 16.220 1.00 55.34 78 ALA A O 1
ATOM 645 N N . LEU A 1 79 ? -18.470 -2.247 14.356 1.00 59.50 79 LEU A N 1
ATOM 646 C CA . LEU A 1 79 ? -19.771 -2.719 14.811 1.00 59.50 79 LEU A CA 1
ATOM 647 C C . LEU A 1 79 ? -20.083 -4.031 14.113 1.00 59.50 79 LEU A C 1
ATOM 649 O O . LEU A 1 79 ? -20.157 -4.067 12.8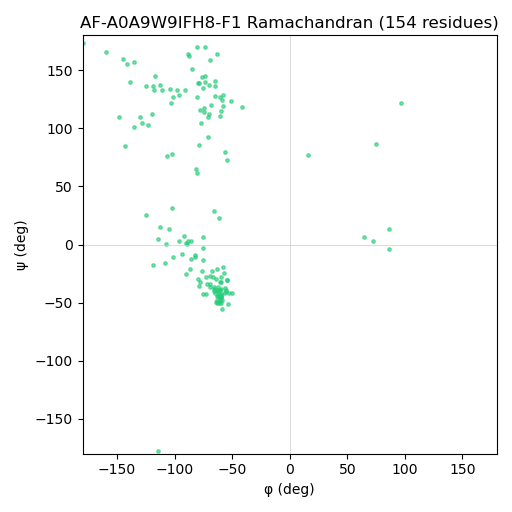85 1.00 59.50 79 LEU A O 1
ATOM 653 N N . GLN A 1 80 ? -20.302 -5.091 14.883 1.00 60.31 80 GLN A N 1
ATOM 654 C CA . GLN A 1 80 ? -20.921 -6.286 14.338 1.00 60.31 80 GLN A CA 1
ATOM 655 C C . GLN A 1 80 ? -22.426 -6.034 14.223 1.00 60.31 80 GLN A C 1
ATOM 657 O O . GLN A 1 80 ? -23.112 -5.780 15.213 1.00 60.31 80 GLN A O 1
ATOM 662 N N . LEU A 1 81 ? -22.921 -6.037 12.994 1.00 69.75 81 LEU A N 1
ATOM 663 C CA . LEU A 1 81 ? -24.330 -5.942 12.669 1.00 69.75 81 LEU A CA 1
ATOM 664 C C . LEU A 1 81 ? -25.058 -7.233 13.099 1.00 69.75 81 LEU A C 1
ATOM 666 O O . LEU A 1 81 ? -24.425 -8.283 13.236 1.00 69.75 81 LEU A O 1
ATOM 670 N N . PRO A 1 82 ? -26.391 -7.191 13.292 1.00 71.75 82 PRO A N 1
ATOM 671 C CA . PRO A 1 82 ? -27.180 -8.364 13.687 1.00 71.75 82 PRO A CA 1
ATOM 672 C C . PRO A 1 82 ? -27.094 -9.555 12.720 1.00 71.75 82 PRO A C 1
ATOM 674 O O . PRO A 1 82 ? -27.399 -10.680 13.101 1.00 71.75 82 PRO A O 1
ATOM 677 N N . ASP A 1 83 ? -26.683 -9.313 11.476 1.00 75.81 83 ASP A N 1
ATOM 678 C CA . ASP A 1 83 ? -26.452 -10.325 10.441 1.00 75.81 83 ASP A CA 1
ATOM 679 C C . ASP A 1 83 ? -25.038 -10.944 10.494 1.00 75.81 83 ASP A C 1
ATOM 681 O O . ASP A 1 83 ? -24.686 -11.768 9.651 1.00 75.81 83 ASP A O 1
ATOM 685 N N . GLY A 1 84 ? -24.221 -10.555 11.478 1.00 70.75 84 GLY A N 1
ATOM 686 C CA . GLY A 1 84 ? -22.851 -11.022 11.673 1.00 70.75 84 GLY A CA 1
ATOM 687 C C . GLY A 1 84 ? -21.793 -10.251 10.880 1.00 70.75 84 GLY A C 1
ATOM 688 O O . GLY A 1 84 ? -20.602 -10.518 11.069 1.00 70.75 84 GLY A O 1
ATOM 689 N N . GLN A 1 85 ? -22.182 -9.292 10.032 1.00 62.81 85 GLN A N 1
ATOM 690 C CA . GLN A 1 85 ? -21.244 -8.478 9.259 1.00 62.81 85 GLN A CA 1
ATOM 691 C C . GLN A 1 85 ? -20.586 -7.406 10.127 1.00 62.81 85 GLN A C 1
ATOM 693 O O . GLN A 1 85 ? -21.224 -6.803 10.982 1.00 62.81 85 GLN A O 1
ATOM 698 N N . TRP A 1 86 ? -19.312 -7.111 9.882 1.00 62.94 86 TRP A N 1
ATOM 699 C CA . TRP A 1 86 ? -18.606 -6.035 10.577 1.00 62.94 86 TRP A CA 1
ATOM 700 C C . TRP A 1 86 ? -18.631 -4.750 9.750 1.00 62.94 86 TRP A C 1
ATOM 702 O O . TRP A 1 86 ? -18.252 -4.749 8.579 1.00 62.94 86 TRP A O 1
ATOM 712 N N . LYS A 1 87 ? -19.044 -3.641 10.366 1.00 62.72 87 LYS A N 1
ATOM 713 C CA . LYS A 1 87 ? -19.062 -2.311 9.757 1.00 62.72 87 LYS A CA 1
ATOM 714 C C . LYS A 1 87 ? -18.147 -1.357 10.511 1.00 62.72 87 LYS A C 1
ATOM 716 O O . LYS A 1 87 ? -18.232 -1.240 11.731 1.00 62.72 87 LYS A O 1
ATOM 721 N N . MET A 1 88 ? -17.327 -0.623 9.764 1.00 62.94 88 MET A N 1
ATOM 722 C CA . MET A 1 88 ? -16.517 0.457 10.319 1.00 62.94 88 MET A CA 1
ATOM 723 C C . MET A 1 88 ? -17.406 1.676 10.610 1.00 62.94 88 MET A C 1
ATOM 725 O O . MET A 1 88 ? -18.013 2.217 9.683 1.00 62.94 88 MET A O 1
ATOM 729 N N . ALA A 1 89 ? -17.533 2.096 11.871 1.00 60.88 89 ALA A N 1
ATOM 730 C CA . ALA A 1 89 ? -18.447 3.177 12.264 1.00 60.88 89 ALA A CA 1
ATOM 731 C C . ALA A 1 89 ? -17.913 3.987 13.452 1.00 60.88 89 ALA A C 1
ATOM 733 O O . ALA A 1 89 ? -17.917 3.488 14.551 1.00 60.88 89 ALA A O 1
ATOM 734 N N . GLY A 1 90 ? -17.497 5.242 13.301 1.00 57.25 90 GLY A N 1
ATOM 735 C CA . GLY A 1 90 ? -17.003 6.016 14.451 1.00 57.25 90 GLY A CA 1
ATOM 736 C C . GLY A 1 90 ? -16.587 7.428 14.071 1.00 57.25 90 GLY A C 1
ATOM 737 O O . GLY A 1 90 ? -16.576 7.770 12.894 1.00 57.25 90 GLY A O 1
ATOM 738 N N . THR A 1 91 ? -16.256 8.270 15.044 1.00 55.00 91 THR A N 1
ATOM 739 C CA . THR A 1 91 ? -15.725 9.622 14.804 1.00 55.00 91 THR A CA 1
ATOM 740 C C . THR A 1 91 ? -14.589 9.919 15.781 1.00 55.00 91 THR A C 1
ATOM 742 O O . THR A 1 91 ? -14.733 9.587 16.958 1.00 55.00 91 THR A O 1
ATOM 745 N N . PRO A 1 92 ? -13.500 10.583 15.344 1.00 60.59 92 PRO A N 1
ATOM 746 C CA . PRO A 1 92 ? -13.247 11.132 14.002 1.00 60.59 92 PRO A CA 1
ATOM 747 C C . PRO A 1 92 ? -12.767 10.083 12.977 1.00 60.59 92 PRO A C 1
ATOM 749 O O . PRO A 1 92 ? -12.461 8.947 13.320 1.00 60.59 92 PRO A O 1
ATOM 752 N N . LYS A 1 93 ? -12.717 10.466 11.693 1.00 66.50 93 LYS A N 1
ATOM 753 C CA . LYS A 1 93 ? -12.045 9.673 10.652 1.00 66.50 93 LYS A CA 1
ATOM 754 C C . LYS A 1 93 ? -10.530 9.896 10.738 1.00 66.50 93 LYS A C 1
ATOM 756 O O . LYS A 1 93 ? -10.108 11.038 10.903 1.00 66.50 93 LYS A O 1
ATOM 761 N N . GLN A 1 94 ? -9.726 8.849 10.576 1.00 68.88 94 GLN A N 1
ATOM 762 C CA . GLN A 1 94 ? -8.264 8.924 10.510 1.00 68.88 94 GLN A CA 1
ATOM 763 C C . GLN A 1 94 ? -7.711 8.065 9.370 1.00 68.88 94 GLN A C 1
ATOM 765 O O . GLN A 1 94 ? -8.348 7.115 8.914 1.00 68.88 94 GLN A O 1
ATOM 770 N N . ILE A 1 95 ? -6.509 8.407 8.915 1.00 71.81 95 ILE A N 1
ATOM 771 C CA . ILE A 1 95 ? -5.714 7.554 8.028 1.00 71.81 95 ILE A CA 1
ATOM 772 C C . ILE A 1 95 ? -5.281 6.331 8.844 1.00 71.81 95 ILE A C 1
ATOM 774 O O . ILE A 1 95 ? -4.648 6.488 9.887 1.00 71.81 95 ILE A O 1
ATOM 778 N N . LEU A 1 96 ? -5.669 5.128 8.413 1.00 72.19 96 LEU A N 1
ATOM 779 C CA . LEU A 1 96 ? -5.394 3.896 9.166 1.00 72.19 96 LEU A CA 1
ATOM 780 C C . LEU A 1 96 ? -3.955 3.440 8.960 1.00 72.19 96 LEU A C 1
ATOM 782 O O . LEU A 1 96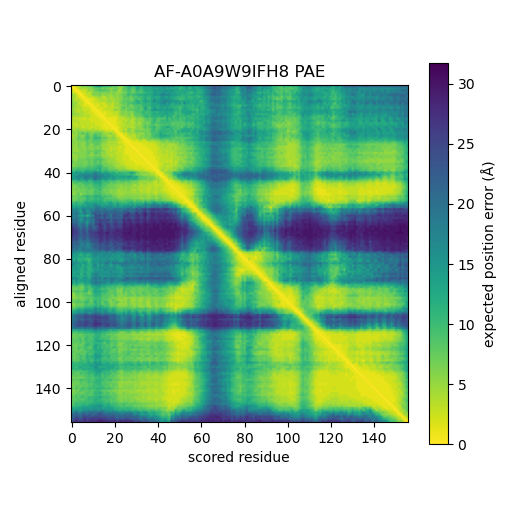 ? -3.321 2.907 9.870 1.00 72.19 96 LEU A O 1
ATOM 786 N N . VAL A 1 97 ? -3.450 3.648 7.749 1.00 74.12 97 VAL A N 1
ATOM 787 C CA . VAL A 1 97 ? -2.091 3.314 7.357 1.00 74.12 97 VAL A CA 1
ATOM 788 C C . VAL A 1 97 ? -1.485 4.560 6.741 1.00 74.12 97 VAL A C 1
ATOM 790 O O . VAL A 1 97 ? -1.807 4.942 5.618 1.00 74.12 97 VAL A O 1
ATOM 793 N N . ASP A 1 98 ? -0.617 5.217 7.507 1.00 74.94 98 ASP A N 1
ATOM 794 C CA . ASP A 1 98 ? 0.101 6.381 7.009 1.00 74.94 98 ASP A CA 1
ATOM 795 C C . ASP A 1 98 ? 1.019 6.003 5.823 1.00 74.94 98 ASP A C 1
ATOM 797 O O . ASP A 1 98 ? 1.337 4.831 5.578 1.00 74.94 98 ASP A O 1
ATOM 801 N N . ARG A 1 99 ? 1.458 7.020 5.077 1.00 78.06 99 ARG A N 1
ATOM 802 C CA . ARG A 1 99 ? 2.320 6.861 3.899 1.00 78.06 99 ARG A CA 1
ATOM 803 C C . ARG A 1 99 ? 3.607 6.090 4.203 1.00 78.06 99 ARG A C 1
ATOM 805 O O . ARG A 1 99 ? 4.038 5.291 3.375 1.00 78.06 99 ARG A O 1
ATOM 812 N N . ASP A 1 100 ? 4.226 6.324 5.351 1.00 75.50 100 ASP A N 1
ATOM 813 C CA . ASP A 1 100 ? 5.505 5.705 5.696 1.00 75.50 100 ASP A CA 1
ATOM 814 C C . ASP A 1 100 ? 5.313 4.218 6.020 1.00 75.50 100 ASP A C 1
ATOM 816 O O . ASP A 1 100 ? 6.198 3.408 5.760 1.00 75.50 100 ASP A O 1
ATOM 820 N N . SER A 1 101 ? 4.129 3.833 6.510 1.00 75.94 101 SER A N 1
ATOM 821 C CA . SER A 1 101 ? 3.748 2.433 6.717 1.00 75.94 101 SER A CA 1
ATOM 822 C C . SER A 1 101 ? 3.346 1.728 5.425 1.00 75.94 101 SER A C 1
ATOM 824 O O . SER A 1 101 ? 3.484 0.510 5.339 1.00 75.94 101 SER A O 1
ATOM 826 N N . ALA A 1 102 ? 2.761 2.464 4.478 1.00 78.19 102 ALA A N 1
ATOM 827 C CA . ALA A 1 102 ? 2.319 1.942 3.185 1.00 78.19 102 ALA A CA 1
ATOM 828 C C . ALA A 1 102 ? 3.459 1.857 2.154 1.00 78.19 102 ALA A C 1
ATOM 830 O O . ALA A 1 102 ? 3.294 1.262 1.089 1.00 78.19 102 ALA A O 1
ATOM 831 N N . THR A 1 103 ? 4.609 2.457 2.461 1.00 79.62 103 THR A N 1
ATOM 832 C CA . THR A 1 103 ? 5.827 2.417 1.646 1.00 79.62 103 THR A CA 1
ATOM 833 C C . THR A 1 103 ? 6.939 1.663 2.387 1.00 79.62 103 THR A C 1
ATOM 835 O O . THR A 1 103 ? 6.733 1.135 3.477 1.00 79.62 103 THR A O 1
ATOM 838 N N . ASP A 1 104 ? 8.134 1.568 1.804 1.00 72.50 104 ASP A N 1
ATOM 839 C CA . ASP A 1 104 ? 9.303 0.940 2.443 1.00 72.50 104 ASP A CA 1
ATOM 840 C C . ASP A 1 104 ? 9.962 1.812 3.530 1.00 72.50 104 ASP A C 1
ATOM 842 O O . ASP A 1 104 ? 11.016 1.444 4.060 1.00 72.50 104 ASP A O 1
ATOM 846 N N . GLY A 1 105 ? 9.356 2.958 3.867 1.00 62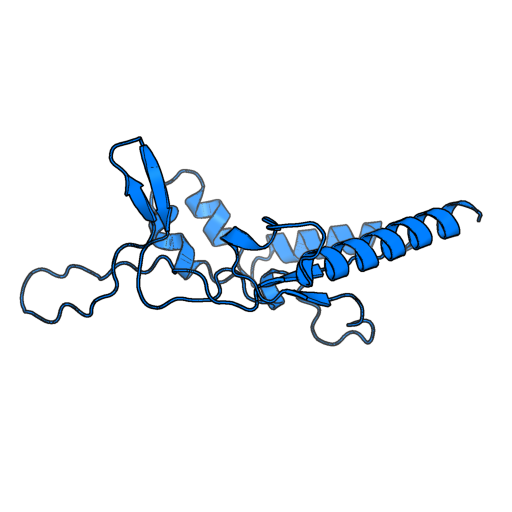.31 105 GLY A N 1
ATOM 847 C CA . GLY A 1 105 ? 9.853 3.908 4.859 1.00 62.31 105 GLY A CA 1
ATOM 848 C C . GLY A 1 105 ? 11.184 4.561 4.478 1.00 62.31 105 GLY A C 1
ATOM 849 O O . GLY A 1 105 ? 11.764 5.284 5.289 1.00 62.31 105 GLY A O 1
ATOM 850 N N . GLU A 1 106 ? 11.698 4.326 3.264 1.00 60.53 106 GLU A N 1
ATOM 851 C CA . GLU A 1 106 ? 12.976 4.857 2.801 1.00 60.53 106 GLU A CA 1
ATOM 852 C C . GLU A 1 106 ? 12.786 6.299 2.334 1.00 60.53 106 GLU A C 1
ATOM 854 O O . GLU A 1 106 ? 12.901 6.630 1.158 1.00 60.53 106 GLU A O 1
ATOM 859 N N . LEU A 1 107 ? 12.429 7.180 3.270 1.00 47.81 107 LEU A N 1
ATOM 860 C CA . LEU A 1 107 ? 12.442 8.633 3.122 1.00 47.81 107 LEU A CA 1
ATOM 861 C C . LEU A 1 107 ? 13.824 9.055 2.598 1.00 47.81 107 LEU A C 1
ATOM 863 O O . LEU A 1 107 ? 14.848 8.750 3.201 1.00 47.81 107 LEU A O 1
ATOM 867 N N . TRP A 1 108 ? 13.839 9.762 1.464 1.00 43.91 108 TRP A N 1
ATOM 868 C CA . TRP A 1 108 ? 14.982 10.491 0.890 1.00 43.91 108 TRP A CA 1
ATOM 869 C C . TRP A 1 108 ? 16.004 9.787 -0.021 1.00 43.91 108 TRP A C 1
ATOM 871 O O . TRP A 1 108 ? 17.014 10.412 -0.344 1.00 43.91 108 TRP A O 1
ATOM 881 N N . SER A 1 109 ? 15.781 8.578 -0.547 1.00 45.53 109 SER A N 1
ATOM 882 C CA . SER A 1 109 ? 16.594 8.143 -1.702 1.00 45.53 109 SER A CA 1
ATOM 883 C C . SER A 1 109 ? 16.045 8.774 -2.992 1.00 45.53 109 SER A C 1
ATOM 885 O O . SER A 1 109 ? 14.837 8.890 -3.157 1.00 45.53 109 SER A O 1
ATOM 887 N N . ALA A 1 110 ? 16.902 9.240 -3.909 1.00 40.97 110 ALA A N 1
ATOM 888 C CA . ALA A 1 110 ? 16.538 10.008 -5.117 1.00 40.97 110 ALA A CA 1
ATOM 889 C C . ALA A 1 110 ? 15.695 9.238 -6.179 1.00 40.97 110 ALA A C 1
ATOM 891 O O . ALA A 1 110 ? 15.767 9.527 -7.369 1.00 40.97 110 ALA A O 1
ATOM 892 N N . GLY A 1 111 ? 14.895 8.254 -5.753 1.00 49.25 111 GLY A N 1
ATOM 893 C CA . GLY A 1 111 ? 14.019 7.384 -6.536 1.00 49.25 111 GLY A CA 1
ATOM 894 C C . GLY A 1 111 ? 12.554 7.383 -6.071 1.00 49.25 111 GLY A C 1
ATOM 895 O O . GLY A 1 111 ? 11.851 6.414 -6.343 1.00 49.25 111 GLY A O 1
ATOM 896 N N . TYR A 1 112 ? 12.075 8.457 -5.423 1.00 52.28 112 TYR A N 1
ATOM 897 C CA . TYR A 1 112 ? 10.679 8.694 -4.975 1.00 52.28 112 TYR A CA 1
ATOM 898 C C . TYR A 1 112 ? 9.610 8.737 -6.092 1.00 52.28 112 TYR A C 1
ATOM 900 O O . TYR A 1 112 ? 8.548 9.335 -5.946 1.00 52.28 112 TYR A O 1
ATOM 908 N N . VAL A 1 113 ? 9.887 8.119 -7.236 1.00 61.03 113 VAL A N 1
ATOM 909 C CA . VAL A 1 113 ? 9.110 8.227 -8.476 1.00 61.03 113 VAL A CA 1
ATOM 910 C C . VAL A 1 113 ? 7.946 7.223 -8.515 1.00 61.03 113 VAL A C 1
ATOM 912 O O . VAL A 1 113 ? 7.040 7.364 -9.328 1.00 61.03 113 VAL A O 1
ATOM 915 N N . ASN A 1 114 ? 7.921 6.248 -7.600 1.00 77.19 114 ASN A N 1
ATOM 916 C CA . ASN A 1 114 ? 7.018 5.094 -7.659 1.00 77.19 114 ASN A CA 1
ATOM 917 C C . ASN A 1 114 ? 5.949 5.067 -6.547 1.00 77.19 114 ASN A C 1
ATOM 919 O O . ASN A 1 114 ? 5.367 4.019 -6.272 1.00 77.19 114 ASN A O 1
ATOM 923 N N . THR A 1 115 ? 5.718 6.183 -5.850 1.00 85.44 115 THR A N 1
ATOM 924 C CA . THR A 1 115 ? 4.644 6.286 -4.847 1.00 85.44 115 THR A CA 1
ATOM 925 C C . THR A 1 115 ? 3.446 7.021 -5.433 1.00 85.44 115 THR A C 1
ATOM 927 O O . THR A 1 115 ? 3.582 8.147 -5.915 1.00 85.44 115 THR A O 1
ATOM 930 N N . HIS A 1 116 ? 2.265 6.419 -5.346 1.00 88.50 116 HIS A N 1
ATOM 931 C CA . HIS A 1 116 ? 1.046 6.902 -5.981 1.00 88.50 116 HIS A CA 1
ATOM 932 C C . HIS A 1 116 ? -0.052 7.113 -4.924 1.00 88.50 116 HIS A C 1
ATOM 934 O O . HIS A 1 116 ? -0.663 6.142 -4.473 1.00 88.50 116 HIS A O 1
ATOM 940 N N . PRO A 1 117 ? -0.324 8.366 -4.513 1.00 88.88 117 PRO A N 1
ATOM 941 C CA . PRO A 1 117 ? -1.484 8.660 -3.679 1.00 88.88 117 PRO A CA 1
ATOM 942 C C . PRO A 1 117 ? -2.778 8.380 -4.447 1.00 88.88 117 PRO A C 1
ATOM 944 O O . PRO A 1 117 ? -2.899 8.793 -5.605 1.00 88.88 117 PRO A O 1
ATOM 947 N N . LEU A 1 118 ? -3.741 7.735 -3.791 1.00 90.06 118 LEU A N 1
ATOM 948 C CA . LEU A 1 118 ? -5.099 7.531 -4.301 1.00 90.06 118 LEU A CA 1
ATOM 949 C C . LEU A 1 118 ? -6.085 8.325 -3.446 1.00 90.06 118 LEU A C 1
ATOM 951 O O . LEU A 1 118 ? -5.975 8.314 -2.217 1.00 90.06 118 LEU A O 1
ATOM 955 N N . ASN A 1 119 ? -7.053 9.000 -4.072 1.00 89.06 119 ASN A N 1
ATOM 956 C CA . ASN A 1 119 ? -8.050 9.797 -3.350 1.00 89.06 119 ASN A CA 1
ATOM 957 C C . ASN A 1 119 ? -9.163 8.905 -2.784 1.00 89.06 119 ASN A C 1
ATOM 959 O O . ASN A 1 119 ? -10.327 8.989 -3.168 1.00 89.06 119 ASN A O 1
ATOM 963 N N . ARG A 1 120 ? -8.754 7.988 -1.906 1.00 87.25 120 ARG A N 1
ATOM 964 C CA . ARG A 1 120 ? -9.566 6.924 -1.323 1.00 87.25 120 ARG A CA 1
ATOM 965 C C . ARG A 1 120 ? -9.152 6.661 0.105 1.00 87.25 120 ARG A C 1
ATOM 967 O O . ARG A 1 120 ? -8.021 6.955 0.493 1.00 87.25 120 ARG A O 1
ATOM 974 N N . ASN A 1 121 ? -10.074 6.050 0.837 1.00 83.81 121 ASN A N 1
ATOM 975 C CA . ASN A 1 121 ? -9.839 5.501 2.161 1.00 83.81 121 ASN A CA 1
ATOM 976 C C . ASN A 1 121 ? -9.332 4.052 2.078 1.00 83.81 121 ASN A C 1
ATOM 978 O O . ASN A 1 121 ? -9.505 3.380 1.059 1.00 83.81 121 ASN A O 1
ATOM 982 N N . HIS A 1 122 ? -8.740 3.555 3.162 1.00 82.12 122 HIS A N 1
ATOM 983 C CA . HIS A 1 122 ? -8.152 2.220 3.262 1.00 82.12 122 HIS A CA 1
ATOM 984 C C . HIS A 1 122 ? -9.086 1.099 2.787 1.00 82.12 122 HIS A C 1
ATOM 986 O O . HIS A 1 122 ? -8.663 0.173 2.097 1.00 82.12 122 HIS A O 1
ATOM 992 N N . SER A 1 123 ? -10.372 1.180 3.143 1.00 80.00 123 SER A N 1
ATOM 993 C CA . SER A 1 123 ? -11.353 0.133 2.846 1.00 80.00 123 SER A CA 1
ATOM 994 C C . SER A 1 123 ? -11.814 0.121 1.387 1.00 80.00 123 SER A C 1
ATOM 996 O O . SER A 1 123 ? -12.256 -0.925 0.902 1.00 80.00 123 SER A O 1
ATOM 998 N N . ASP A 1 124 ? -11.681 1.250 0.690 1.00 84.88 124 ASP A N 1
ATOM 999 C CA . ASP A 1 124 ? -12.095 1.439 -0.703 1.00 84.88 124 ASP A CA 1
ATOM 1000 C C . ASP A 1 124 ? -10.910 1.524 -1.674 1.00 84.88 124 ASP A C 1
ATOM 1002 O O . ASP A 1 124 ? -11.109 1.641 -2.885 1.00 84.88 124 ASP A O 1
ATOM 1006 N N . LEU A 1 125 ? -9.677 1.408 -1.166 1.00 86.38 125 LEU A N 1
ATOM 1007 C CA . LEU A 1 125 ? -8.431 1.589 -1.916 1.00 86.38 125 LEU A CA 1
ATOM 1008 C C . LEU A 1 125 ? -8.342 0.707 -3.174 1.00 86.38 125 LEU A C 1
ATOM 1010 O O . LEU A 1 125 ? -7.754 1.111 -4.171 1.00 86.38 125 LEU A O 1
ATOM 1014 N N . VAL A 1 126 ? -8.967 -0.475 -3.139 1.00 84.94 126 VAL A N 1
ATOM 1015 C CA . VAL A 1 126 ? -8.997 -1.454 -4.243 1.00 84.94 126 VAL A CA 1
ATOM 1016 C C . VAL A 1 126 ? -10.396 -1.680 -4.832 1.00 84.94 126 VAL A C 1
ATOM 1018 O O . VAL A 1 126 ? -10.583 -2.551 -5.679 1.00 84.94 126 VAL A O 1
ATOM 1021 N N . LYS A 1 127 ? -11.405 -0.928 -4.379 1.00 88.00 127 LYS A N 1
ATOM 1022 C CA . LYS A 1 127 ? -12.811 -1.114 -4.769 1.00 88.00 127 LYS A CA 1
ATOM 1023 C C . LYS A 1 127 ? -13.221 -0.070 -5.798 1.00 88.00 127 LYS A C 1
ATOM 1025 O O . LYS A 1 127 ? -13.849 0.940 -5.481 1.00 88.00 127 LYS A O 1
ATOM 1030 N N . PHE A 1 128 ? -12.820 -0.283 -7.043 1.00 89.31 128 PHE A N 1
ATOM 1031 C CA . PHE A 1 128 ? -13.142 0.643 -8.126 1.00 89.31 128 PHE A CA 1
ATOM 1032 C C . PHE A 1 128 ? -14.602 0.501 -8.546 1.00 89.31 128 PHE A C 1
ATOM 1034 O O . PHE A 1 128 ? -15.116 -0.605 -8.700 1.00 89.31 128 PHE A O 1
ATOM 1041 N N . SER A 1 129 ? -15.271 1.638 -8.710 1.00 86.56 129 SER A N 1
ATOM 1042 C CA . SER A 1 129 ? -16.706 1.682 -9.005 1.00 86.56 129 SER A CA 1
ATOM 1043 C C . SER A 1 129 ? -17.006 1.413 -10.480 1.00 86.56 129 SER A C 1
ATOM 1045 O O . SER A 1 129 ? -18.060 0.886 -10.827 1.00 86.56 129 SER A O 1
ATOM 1047 N N . SER A 1 130 ? -16.073 1.783 -11.359 1.00 91.31 130 SER A N 1
ATOM 1048 C CA . SER A 1 130 ? -16.199 1.627 -12.802 1.00 91.31 130 SER A CA 1
ATOM 1049 C C . SER A 1 130 ? -14.826 1.666 -13.482 1.00 91.31 130 SER A C 1
ATOM 1051 O O . SER A 1 130 ? -13.861 2.153 -12.891 1.00 91.31 130 SER A O 1
ATOM 1053 N N . PRO A 1 131 ? -14.730 1.245 -14.753 1.00 90.06 131 PRO A N 1
ATOM 1054 C CA . PRO A 1 131 ? -13.518 1.430 -15.544 1.00 90.06 131 PRO A CA 1
ATOM 1055 C C . PRO A 1 131 ? -13.149 2.900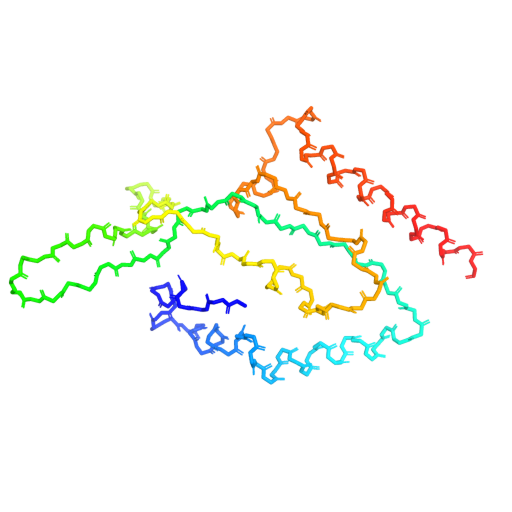 -15.789 1.00 90.06 131 PRO A C 1
ATOM 1057 O O . PRO A 1 131 ? -11.995 3.178 -16.071 1.00 90.06 131 PRO A O 1
ATOM 1060 N N . ASN A 1 132 ? -14.080 3.850 -15.677 1.00 92.00 132 ASN A N 1
ATOM 1061 C CA . ASN A 1 132 ? -13.802 5.279 -15.902 1.00 92.00 132 ASN A CA 1
ATOM 1062 C C . ASN A 1 132 ? -13.323 6.007 -14.638 1.00 92.00 132 ASN A C 1
ATOM 1064 O O . ASN A 1 132 ? -13.139 7.221 -14.640 1.00 92.00 132 ASN A O 1
ATOM 1068 N N . ASP A 1 133 ? -13.158 5.271 -13.546 1.00 92.56 133 ASP A N 1
ATOM 1069 C CA . ASP A 1 133 ? -12.689 5.787 -12.273 1.00 92.56 133 ASP A CA 1
ATOM 1070 C C . ASP A 1 133 ? -11.239 6.287 -12.398 1.00 92.56 133 ASP A C 1
ATOM 1072 O O . ASP A 1 133 ? -10.360 5.583 -12.900 1.00 92.56 133 ASP A O 1
ATOM 1076 N N . ALA A 1 134 ? -10.982 7.529 -11.982 1.00 91.00 134 ALA A N 1
ATOM 1077 C CA . ALA A 1 134 ? -9.686 8.172 -12.195 1.00 91.00 134 ALA A CA 1
ATOM 1078 C C . ALA A 1 134 ? -8.547 7.446 -11.459 1.00 91.00 134 ALA A C 1
ATOM 1080 O O . ALA A 1 134 ? -7.458 7.275 -12.015 1.00 91.00 134 ALA A O 1
ATOM 1081 N N . ASP A 1 135 ? -8.809 6.964 -10.240 1.00 92.81 135 ASP A N 1
ATOM 1082 C CA . ASP A 1 135 ? -7.830 6.188 -9.477 1.00 92.81 135 ASP A CA 1
ATOM 1083 C C . ASP A 1 135 ? -7.603 4.813 -10.113 1.00 92.81 135 ASP A C 1
ATOM 1085 O O . ASP A 1 135 ? -6.466 4.347 -10.167 1.00 92.81 135 ASP A O 1
ATOM 1089 N N . PHE A 1 136 ? -8.652 4.187 -10.661 1.00 93.62 136 PHE A N 1
ATOM 1090 C CA . PHE A 1 136 ? -8.513 2.929 -11.401 1.00 93.62 136 PHE A CA 1
ATOM 1091 C C . PHE A 1 136 ? -7.607 3.094 -12.621 1.00 93.62 136 PHE A C 1
ATOM 1093 O O . PHE A 1 136 ? -6.674 2.317 -12.808 1.00 93.62 136 PHE A O 1
ATOM 1100 N N . GLN A 1 137 ? -7.847 4.128 -13.430 1.00 93.56 137 GLN A N 1
ATOM 1101 C CA . GLN A 1 137 ? -7.044 4.418 -14.619 1.00 93.56 137 GLN A CA 1
ATOM 1102 C C . GLN A 1 137 ? -5.580 4.690 -14.265 1.00 93.56 137 GLN A C 1
ATOM 1104 O O . GLN A 1 137 ? -4.669 4.213 -14.945 1.00 93.56 137 GLN A O 1
ATOM 1109 N N . ARG A 1 138 ? -5.340 5.396 -13.155 1.00 91.56 138 ARG A N 1
ATOM 1110 C CA . ARG A 1 138 ? -3.991 5.625 -12.636 1.00 91.56 138 ARG A CA 1
ATOM 1111 C C . ARG A 1 138 ? -3.305 4.320 -12.236 1.00 91.56 138 ARG A C 1
ATOM 1113 O O . ARG A 1 138 ? -2.178 4.081 -12.661 1.00 91.56 138 ARG A O 1
ATOM 1120 N N . VAL A 1 139 ? -3.975 3.482 -11.444 1.00 93.00 139 VAL A N 1
ATOM 1121 C CA . VAL A 1 139 ? -3.447 2.176 -11.019 1.00 93.00 139 VAL A CA 1
ATOM 1122 C C . VAL A 1 139 ? -3.139 1.307 -12.236 1.00 93.00 139 VAL A C 1
ATOM 1124 O O . VAL A 1 139 ? -2.039 0.770 -12.343 1.00 93.00 139 VAL A O 1
ATOM 1127 N N . LEU A 1 140 ? -4.072 1.222 -13.185 1.00 93.62 140 LEU A N 1
ATOM 1128 C CA . LEU A 1 140 ? -3.911 0.436 -14.402 1.00 93.62 140 LEU A CA 1
ATOM 1129 C C . LEU A 1 140 ? -2.709 0.906 -15.230 1.00 93.62 140 LEU A C 1
ATOM 1131 O O . LEU A 1 140 ? -1.904 0.080 -15.654 1.00 93.62 140 LEU A O 1
ATOM 1135 N N . SER A 1 141 ? -2.546 2.218 -15.418 1.00 93.25 141 SER A N 1
ATOM 1136 C CA . SER A 1 141 ? -1.412 2.773 -16.164 1.00 93.25 141 SER A CA 1
ATOM 1137 C C . SER A 1 141 ? -0.067 2.396 -15.537 1.00 93.25 141 SER A C 1
ATOM 1139 O O . SER A 1 141 ? 0.850 1.983 -16.245 1.00 93.25 141 SER A O 1
ATOM 1141 N N . GLU A 1 142 ? 0.059 2.492 -14.214 1.00 92.31 142 GLU A N 1
ATOM 1142 C CA . GLU A 1 142 ? 1.310 2.165 -13.520 1.00 92.31 142 GLU A CA 1
ATOM 1143 C C . GLU A 1 142 ? 1.596 0.659 -13.497 1.00 92.31 142 GLU A C 1
ATOM 1145 O O . GLU A 1 142 ? 2.751 0.252 -13.631 1.00 92.31 142 GLU A O 1
ATOM 1150 N N . LEU A 1 143 ? 0.558 -0.180 -13.413 1.00 92.06 143 LEU A N 1
ATOM 1151 C CA . LEU A 1 143 ? 0.703 -1.630 -13.549 1.00 92.06 143 LEU A CA 1
ATOM 1152 C C . LEU A 1 143 ? 1.161 -2.030 -14.956 1.00 92.06 143 LEU A C 1
ATOM 1154 O O . LEU A 1 143 ? 2.054 -2.866 -15.076 1.00 92.06 143 LEU A O 1
ATOM 1158 N N . ILE A 1 144 ? 0.625 -1.405 -16.009 1.00 92.88 144 ILE A N 1
ATOM 1159 C CA . ILE A 1 144 ? 1.077 -1.640 -17.390 1.00 92.88 144 ILE A CA 1
ATOM 1160 C C . ILE A 1 144 ? 2.561 -1.278 -17.527 1.00 92.88 144 ILE A C 1
ATOM 1162 O O . ILE A 1 144 ? 3.359 -2.121 -17.930 1.00 92.88 144 ILE A O 1
ATOM 1166 N N . LYS A 1 145 ? 2.969 -0.085 -17.072 1.00 90.06 145 LYS A N 1
ATOM 1167 C CA . LYS A 1 145 ? 4.385 0.339 -17.077 1.00 90.06 145 LYS A CA 1
ATOM 1168 C C . LYS A 1 145 ? 5.295 -0.579 -16.258 1.00 90.06 145 LYS A C 1
ATOM 1170 O O . LYS A 1 145 ? 6.510 -0.614 -16.475 1.00 90.06 145 LYS A O 1
ATOM 1175 N N . LEU A 1 146 ? 4.761 -1.243 -15.233 1.00 89.06 146 LEU A N 1
ATOM 1176 C CA . LEU A 1 146 ? 5.508 -2.204 -14.426 1.00 89.06 146 LEU A CA 1
ATOM 1177 C C . LEU A 1 146 ? 5.711 -3.522 -15.183 1.00 89.06 146 LEU A C 1
ATOM 1179 O O . LEU A 1 146 ? 6.821 -4.054 -15.168 1.00 89.06 146 LEU A O 1
ATOM 1183 N N . VAL A 1 147 ? 4.674 -4.012 -15.867 1.00 89.56 147 VAL A N 1
ATOM 1184 C CA . VAL A 1 147 ? 4.739 -5.213 -16.715 1.00 89.56 147 VAL A CA 1
ATOM 1185 C C . VAL A 1 147 ? 5.694 -4.994 -17.885 1.00 89.56 147 VAL A C 1
ATOM 1187 O O . VAL A 1 147 ? 6.616 -5.785 -18.056 1.00 89.56 147 VAL A O 1
ATOM 1190 N N . GLU A 1 148 ? 5.561 -3.884 -18.611 1.00 88.06 148 GLU A N 1
ATOM 1191 C CA . GLU A 1 148 ? 6.453 -3.533 -19.726 1.00 88.06 148 GLU A CA 1
ATOM 1192 C C . GLU A 1 148 ? 7.921 -3.470 -19.280 1.00 88.06 148 GLU A C 1
ATOM 1194 O O . GLU A 1 148 ? 8.813 -3.989 -19.948 1.00 88.06 148 GLU A O 1
ATOM 1199 N N . HIS A 1 149 ? 8.189 -2.891 -18.105 1.00 81.94 149 HIS A N 1
ATOM 1200 C CA . HIS A 1 149 ? 9.537 -2.868 -17.539 1.00 81.94 149 HIS A CA 1
ATOM 1201 C C . HIS A 1 149 ? 10.073 -4.278 -17.248 1.00 81.94 149 HIS A C 1
ATOM 1203 O O . HIS A 1 149 ? 11.250 -4.556 -17.483 1.00 81.94 149 HIS A O 1
ATOM 1209 N N . ALA A 1 150 ? 9.221 -5.175 -16.747 1.00 80.44 150 ALA A N 1
ATOM 1210 C CA . ALA A 1 150 ? 9.598 -6.559 -16.489 1.00 80.44 150 ALA A CA 1
ATOM 1211 C C . ALA A 1 150 ? 9.846 -7.349 -17.784 1.00 80.44 150 ALA A C 1
ATOM 1213 O O . ALA A 1 150 ? 10.710 -8.224 -17.798 1.00 80.44 150 ALA A O 1
ATOM 1214 N N . GLU A 1 151 ? 9.114 -7.053 -18.858 1.00 80.25 151 GLU A N 1
ATOM 1215 C CA . GLU A 1 151 ? 9.284 -7.684 -20.170 1.00 80.25 151 GLU A CA 1
ATOM 1216 C C . GLU A 1 151 ? 10.561 -7.215 -20.873 1.00 80.25 151 GLU A C 1
ATOM 1218 O O . GLU A 1 151 ? 11.315 -8.049 -21.374 1.00 80.25 151 GLU A O 1
ATOM 1223 N N . LEU A 1 152 ? 10.871 -5.916 -20.822 1.00 68.69 152 LEU A N 1
ATOM 1224 C CA . LEU A 1 152 ? 12.127 -5.364 -21.345 1.00 68.69 152 LEU A CA 1
ATOM 1225 C C . LEU A 1 152 ? 13.358 -5.979 -20.659 1.00 68.69 152 LEU A C 1
ATOM 1227 O O . LEU A 1 152 ? 14.344 -6.286 -21.320 1.00 68.69 152 LEU A O 1
ATOM 1231 N N . GLY A 1 153 ? 13.283 -6.235 -19.350 1.00 60.62 153 GLY A N 1
ATOM 1232 C CA . GLY A 1 153 ? 14.362 -6.879 -18.592 1.00 60.62 153 GLY A CA 1
ATOM 1233 C C . GLY A 1 153 ? 14.519 -8.393 -18.808 1.00 60.62 153 GLY A C 1
ATOM 1234 O O . GLY A 1 153 ? 15.411 -8.988 -18.205 1.00 60.62 153 GLY A O 1
ATOM 1235 N N . ARG A 1 154 ? 13.658 -9.045 -19.609 1.00 57.56 154 ARG A N 1
ATOM 1236 C CA . ARG A 1 154 ? 13.775 -10.476 -19.977 1.00 57.56 154 ARG A CA 1
ATOM 1237 C C . ARG A 1 154 ? 14.528 -10.709 -21.291 1.00 57.56 154 ARG A C 1
ATOM 1239 O O . ARG A 1 154 ? 14.783 -11.863 -21.622 1.00 57.56 154 ARG A O 1
ATOM 1246 N N . GLY A 1 155 ? 14.838 -9.644 -22.033 1.00 52.03 155 GLY A N 1
ATOM 1247 C CA . GLY A 1 155 ? 15.568 -9.702 -23.303 1.00 52.03 155 GLY A CA 1
ATOM 1248 C C . GLY A 1 155 ? 17.096 -9.613 -23.186 1.00 52.03 155 GLY A C 1
ATOM 1249 O O . GLY A 1 155 ? 17.754 -9.645 -24.224 1.00 52.03 155 GLY A O 1
ATOM 1250 N N . GLU A 1 156 ? 17.643 -9.495 -21.968 1.00 43.28 156 GLU A N 1
ATOM 1251 C CA . GLU A 1 156 ? 19.087 -9.440 -21.658 1.00 43.28 156 GLU A CA 1
ATOM 1252 C C . GLU A 1 156 ? 19.599 -10.716 -20.974 1.00 43.28 156 GLU A C 1
ATOM 1254 O O . GLU A 1 156 ? 18.933 -11.203 -20.024 1.00 43.28 156 GLU A O 1
#

Solvent-accessible surface area (backbone atoms only — not comparable to full-atom values): 9537 Å² total; per-residue (Å²): 71,72,52,74,56,44,44,85,81,27,67,95,41,96,57,31,67,60,58,67,49,60,34,80,82,20,67,63,58,53,50,50,51,52,55,51,53,62,76,32,68,91,55,76,76,90,72,74,34,66,36,57,67,34,56,28,52,32,54,40,69,57,83,85,68,87,77,80,95,73,83,66,80,28,41,57,15,70,39,71,43,98,88,70,49,77,40,72,43,39,44,65,62,34,68,81,57,49,65,58,54,51,44,92,57,70,81,84,55,102,68,79,81,39,67,44,81,32,96,26,22,74,92,46,66,84,62,70,91,47,86,84,33,69,60,48,47,52,53,51,53,53,51,50,59,49,50,54,53,55,56,62,65,68,81,112